Protein AF-A0A9K3P280-F1 (afdb_monomer_lite)

Foldseek 3Di:
DDDDDPPDPDQVNVCVLQVDGPVVLVVDDPVVVVVSVVSSVVD

Organism: Helianthus annuus (NCBI:txid4232)

InterPro domains:
  IPR003128 Villin headpiece [PF02209] (8-43)
  IPR003128 Villin headpiece [PS51089] (1-43)
  IPR003128 Villin headpiece [SM00153] (8-43)
  IPR036886 Villin headpiece domain superfamily [G3DSA:1.10.950.10] (5-43)
  IPR036886 Villin headpiece domain superfamily [SSF47050] (7-43)

pLDDT: mean 72.85, std 14.91, range [44.28, 92.88]

Radius of gyration: 11.26 Å; chains: 1; bounding box: 28×20×20 Å

Secondary structure (DSSP, 8-state):
--S--TT---HHHHHHHHSS-HHHHHHS-HHHHHHHHHHHHT-

Sequence (43 aa):
MSMFILAYLSVEEFESVLGMTREEFYKLPKWKQDLTKKKVDLF

Structure (mmCIF, N/CA/C/O backbone):
data_AF-A0A9K3P280-F1
#
_entry.id   AF-A0A9K3P280-F1
#
loop_
_atom_site.group_PDB
_atom_site.id
_atom_site.type_symbol
_atom_site.label_atom_id
_atom_site.label_alt_id
_atom_site.label_comp_id
_atom_site.label_asym_id
_atom_site.label_entity_id
_atom_site.label_seq_id
_atom_site.pdbx_PDB_ins_code
_atom_site.Cartn_x
_atom_site.Cartn_y
_atom_site.Cartn_z
_atom_site.occupancy
_atom_site.B_iso_or_equiv
_atom_site.auth_seq_id
_atom_site.auth_comp_id
_atom_site.auth_asym_id
_atom_site.auth_atom_id
_atom_site.pdbx_PDB_model_num
ATOM 1 N N . MET A 1 1 ? 20.723 -12.472 -10.715 1.00 45.34 1 MET A N 1
ATOM 2 C CA . MET A 1 1 ? 20.257 -11.241 -11.388 1.00 45.34 1 MET A CA 1
ATOM 3 C C . MET A 1 1 ? 18.933 -10.876 -10.728 1.00 45.34 1 MET A C 1
ATOM 5 O O . MET A 1 1 ? 18.042 -11.695 -10.798 1.00 45.34 1 MET A O 1
ATOM 9 N N . SER A 1 2 ? 18.708 -9.802 -9.988 1.00 45.38 2 SER A N 1
ATOM 10 C CA . SER A 1 2 ? 19.505 -8.650 -9.596 1.00 45.38 2 SER A CA 1
ATOM 11 C C . SER A 1 2 ? 18.840 -8.105 -8.327 1.00 45.38 2 SER A C 1
ATOM 13 O O . SER A 1 2 ? 17.624 -7.941 -8.285 1.00 45.38 2 SER A O 1
ATOM 15 N N . MET A 1 3 ? 19.623 -7.881 -7.281 1.00 50.41 3 MET A N 1
ATOM 16 C CA . MET A 1 3 ? 19.179 -7.435 -5.963 1.00 50.41 3 MET A CA 1
ATOM 17 C C . MET A 1 3 ? 19.122 -5.898 -5.921 1.00 50.41 3 MET A C 1
ATOM 19 O O . MET A 1 3 ? 19.815 -5.341 -5.099 1.00 50.41 3 MET A O 1
ATOM 23 N N . PHE A 1 4 ? 18.402 -5.183 -6.806 1.00 49.56 4 PHE A N 1
ATOM 24 C CA . PHE A 1 4 ? 18.389 -3.694 -6.789 1.00 49.56 4 PHE A CA 1
ATOM 25 C C . PHE A 1 4 ? 17.221 -3.017 -7.557 1.00 49.56 4 PHE A C 1
ATOM 27 O O . PHE A 1 4 ? 17.461 -2.157 -8.396 1.00 49.56 4 PHE A O 1
ATOM 34 N N . ILE A 1 5 ? 15.947 -3.333 -7.281 1.00 49.03 5 ILE A N 1
ATOM 35 C CA . ILE A 1 5 ? 14.817 -2.515 -7.812 1.00 49.03 5 ILE A CA 1
ATOM 36 C C . ILE A 1 5 ? 13.867 -1.930 -6.752 1.00 49.03 5 ILE A C 1
ATOM 38 O O . ILE A 1 5 ? 12.969 -1.165 -7.080 1.00 49.03 5 ILE A O 1
ATOM 42 N N . LEU A 1 6 ? 14.076 -2.191 -5.459 1.00 44.28 6 LEU A N 1
ATOM 43 C CA . LEU A 1 6 ? 13.058 -1.926 -4.425 1.00 44.28 6 LEU A CA 1
ATOM 44 C C . LEU A 1 6 ? 12.919 -0.471 -3.923 1.00 44.28 6 LEU A C 1
ATOM 46 O O . LEU A 1 6 ? 12.265 -0.256 -2.908 1.00 44.28 6 LEU A O 1
ATOM 50 N N . ALA A 1 7 ? 13.474 0.540 -4.596 1.00 54.31 7 ALA A N 1
ATOM 51 C CA . ALA A 1 7 ? 13.353 1.936 -4.140 1.00 54.31 7 ALA A CA 1
ATOM 52 C C . ALA A 1 7 ? 12.590 2.874 -5.093 1.00 54.31 7 ALA A C 1
ATOM 54 O O . ALA A 1 7 ? 12.274 3.993 -4.693 1.00 54.31 7 ALA A O 1
ATOM 55 N N . TYR A 1 8 ? 12.266 2.443 -6.317 1.00 49.81 8 TYR A 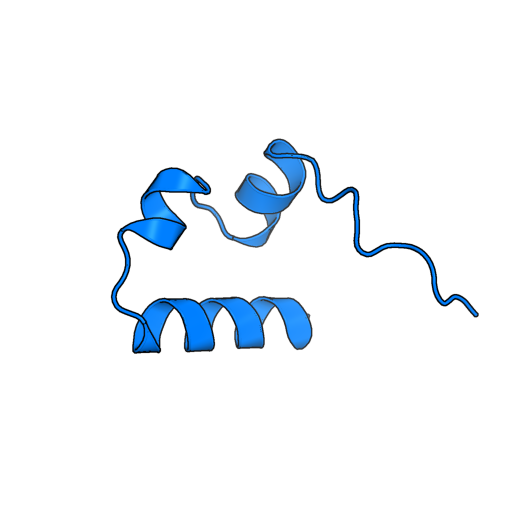N 1
ATOM 56 C CA . TYR A 1 8 ? 11.803 3.356 -7.370 1.00 49.81 8 TYR A CA 1
ATOM 57 C C . TYR A 1 8 ? 10.583 2.866 -8.157 1.00 49.81 8 TYR A C 1
ATOM 59 O O . TYR A 1 8 ? 10.503 3.148 -9.345 1.00 49.81 8 TYR A O 1
ATOM 67 N N . LEU A 1 9 ? 9.583 2.231 -7.526 1.00 56.28 9 LEU A N 1
ATOM 68 C CA . LEU A 1 9 ? 8.245 2.390 -8.110 1.00 56.28 9 LEU A CA 1
ATOM 69 C C . LEU A 1 9 ? 7.845 3.852 -7.891 1.00 56.28 9 LEU A C 1
ATOM 71 O O . LEU A 1 9 ? 7.434 4.255 -6.792 1.00 56.28 9 LEU A O 1
ATOM 75 N N . SER A 1 10 ? 8.025 4.662 -8.933 1.00 65.75 10 SER A N 1
ATOM 76 C CA . SER A 1 10 ? 7.495 6.022 -9.005 1.00 65.75 10 SER A CA 1
ATOM 77 C C . SER A 1 10 ? 6.010 6.005 -8.635 1.00 65.75 10 SER A C 1
ATOM 79 O O . SER A 1 10 ? 5.338 4.982 -8.758 1.00 65.75 10 SER A O 1
ATOM 81 N N . VAL A 1 11 ? 5.486 7.116 -8.111 1.00 64.56 11 VAL A N 1
ATOM 82 C CA . VAL A 1 11 ? 4.065 7.214 -7.709 1.00 64.56 11 VAL A CA 1
ATOM 83 C C . VAL A 1 11 ? 3.154 6.719 -8.838 1.00 64.56 11 VAL A C 1
ATOM 85 O O . VAL A 1 11 ? 2.228 5.960 -8.580 1.00 64.56 11 VAL A O 1
ATOM 88 N N . GLU A 1 12 ? 3.529 7.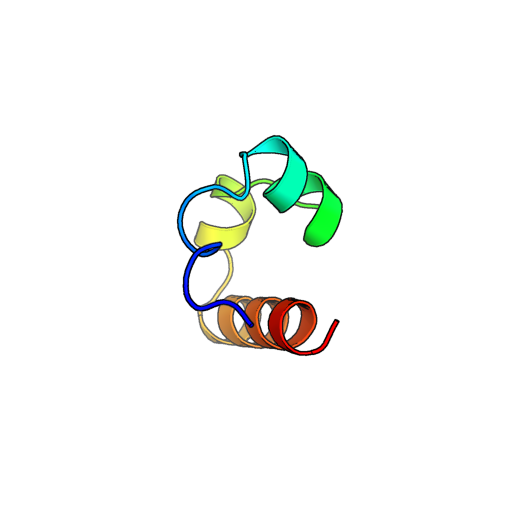032 -10.077 1.00 67.62 12 GLU A N 1
ATOM 89 C CA . GLU A 1 12 ? 2.866 6.604 -11.308 1.00 67.62 12 GLU A CA 1
ATOM 90 C C . GLU A 1 12 ? 2.879 5.084 -11.530 1.00 67.62 12 GLU A C 1
ATOM 92 O O . GLU A 1 12 ? 1.858 4.521 -11.907 1.00 67.62 12 GLU A O 1
ATOM 97 N N . GLU A 1 13 ? 3.984 4.382 -11.258 1.00 72.12 13 GLU A N 1
ATOM 98 C CA . GLU A 1 13 ? 4.008 2.916 -11.366 1.00 72.12 13 GLU A CA 1
ATOM 99 C C . GLU A 1 13 ? 3.197 2.263 -10.252 1.00 72.12 13 GLU A C 1
ATOM 101 O O . GLU A 1 13 ? 2.499 1.285 -10.495 1.00 72.12 13 GLU A O 1
ATOM 106 N N . PHE A 1 14 ? 3.233 2.81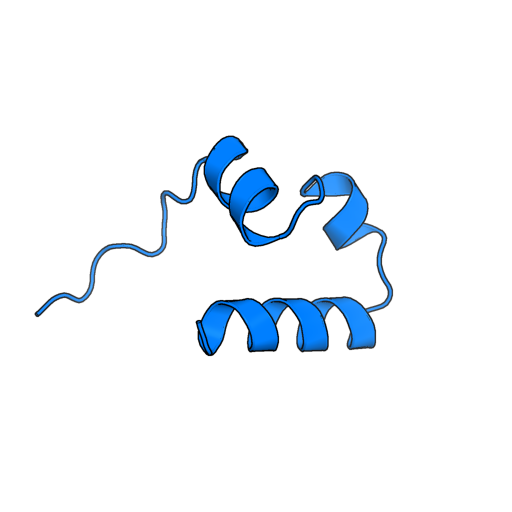6 -9.037 1.00 75.38 14 PHE A N 1
ATOM 107 C CA . PHE A 1 14 ? 2.387 2.330 -7.949 1.00 75.38 14 PHE A CA 1
ATOM 108 C C . PHE A 1 14 ? 0.906 2.467 -8.318 1.00 75.38 14 PHE A C 1
ATOM 110 O O . PHE A 1 14 ? 0.154 1.505 -8.189 1.00 75.38 14 PHE A O 1
ATOM 117 N N . GLU A 1 15 ? 0.501 3.627 -8.832 1.00 77.94 15 GLU A N 1
ATOM 118 C CA . GLU A 1 15 ? -0.866 3.882 -9.292 1.00 77.94 15 GLU A CA 1
ATOM 119 C C . GLU A 1 15 ? -1.246 3.027 -10.502 1.00 77.94 15 GLU A C 1
ATOM 121 O O . GLU A 1 15 ? -2.362 2.519 -10.551 1.00 77.94 15 GLU A O 1
ATOM 126 N N . SER A 1 16 ? -0.323 2.783 -11.432 1.00 78.12 16 SER A N 1
ATOM 127 C CA . SER A 1 16 ? -0.567 1.919 -12.590 1.00 78.12 16 SER A CA 1
ATOM 128 C C . SER A 1 16 ? -0.678 0.437 -12.212 1.00 78.12 16 SER A C 1
ATOM 130 O O . SER A 1 16 ? -1.484 -0.281 -12.800 1.00 78.12 16 SER A O 1
ATOM 132 N N . VAL A 1 17 ? 0.122 -0.039 -11.254 1.00 76.25 17 VAL A N 1
ATOM 133 C CA . VAL A 1 17 ? 0.147 -1.447 -10.816 1.00 76.25 17 VAL A CA 1
ATOM 134 C C . VAL A 1 17 ? -1.016 -1.751 -9.872 1.00 76.25 17 VAL A C 1
ATOM 136 O O . VAL A 1 17 ? -1.628 -2.819 -9.946 1.00 76.25 17 VAL A O 1
ATOM 139 N N . LEU A 1 18 ? -1.344 -0.817 -8.979 1.00 77.50 18 LEU A N 1
ATOM 140 C CA . LEU A 1 18 ? -2.384 -1.001 -7.966 1.00 77.50 18 LEU A CA 1
ATOM 141 C C . LEU A 1 18 ? -3.741 -0.425 -8.358 1.00 77.50 18 LEU A C 1
ATOM 143 O O . LEU A 1 18 ? -4.741 -0.769 -7.724 1.00 77.50 18 LEU A O 1
ATOM 147 N N . GLY A 1 19 ? -3.789 0.428 -9.381 1.00 81.69 19 GLY A N 1
ATOM 148 C CA . GLY A 1 19 ? -5.000 1.126 -9.810 1.00 81.69 19 GLY A CA 1
ATOM 149 C C . GLY A 1 19 ? -5.538 2.105 -8.766 1.00 81.69 19 GLY A C 1
ATOM 150 O O . GLY A 1 19 ? -6.718 2.442 -8.809 1.00 81.69 19 GLY A O 1
ATOM 151 N N . MET A 1 20 ? -4.720 2.496 -7.786 1.00 84.06 20 MET A N 1
ATOM 152 C CA . MET A 1 20 ? -5.104 3.400 -6.702 1.00 84.06 20 MET A CA 1
ATOM 153 C C . MET A 1 20 ? -3.905 4.198 -6.204 1.00 84.06 20 MET A C 1
ATOM 155 O O . MET A 1 20 ? -2.763 3.730 -6.250 1.00 84.06 20 MET A O 1
ATOM 159 N N . THR A 1 21 ? -4.185 5.379 -5.663 1.00 84.81 21 THR A N 1
ATOM 160 C CA . THR A 1 21 ? -3.161 6.249 -5.080 1.00 84.81 21 THR A CA 1
ATOM 161 C C . THR A 1 21 ? -2.581 5.647 -3.796 1.00 84.81 21 THR A C 1
ATOM 163 O O . THR A 1 21 ? -3.224 4.859 -3.088 1.00 84.81 21 THR A O 1
ATOM 166 N N . ARG A 1 22 ? -1.353 6.042 -3.433 1.00 81.62 22 ARG A N 1
ATOM 167 C CA . ARG A 1 22 ? -0.736 5.626 -2.156 1.00 81.62 22 ARG A CA 1
ATOM 168 C C . ARG A 1 22 ? -1.586 6.049 -0.958 1.00 81.62 22 ARG A C 1
ATOM 170 O O . ARG A 1 22 ? -1.707 5.303 0.009 1.00 81.62 22 ARG A O 1
ATOM 177 N N . GLU A 1 23 ? -2.195 7.227 -1.025 1.00 84.81 23 GLU A N 1
ATOM 178 C CA . GLU A 1 23 ? -3.054 7.750 0.038 1.00 84.81 23 GLU A CA 1
ATOM 179 C C . GLU A 1 23 ? -4.303 6.891 0.244 1.00 84.81 23 GLU A C 1
ATOM 181 O O . GLU A 1 23 ? -4.674 6.602 1.384 1.00 84.81 23 GLU A O 1
ATOM 186 N N . GLU A 1 24 ? -4.934 6.437 -0.839 1.00 84.44 24 GLU A N 1
ATOM 187 C CA . GLU A 1 24 ? -6.049 5.492 -0.763 1.00 84.44 24 GLU A CA 1
ATOM 188 C C . GLU A 1 24 ? -5.605 4.143 -0.210 1.00 84.44 24 GLU A C 1
ATOM 190 O O . GLU A 1 24 ? -6.282 3.593 0.659 1.00 84.44 24 GLU A O 1
ATOM 195 N N . PHE A 1 25 ? -4.438 3.650 -0.630 1.00 86.06 25 PHE A N 1
ATOM 196 C CA . PHE A 1 25 ? -3.868 2.408 -0.118 1.00 86.06 25 PHE A CA 1
ATOM 197 C C . PHE A 1 25 ? -3.646 2.454 1.404 1.00 86.06 25 PHE A C 1
ATOM 199 O O . PHE A 1 25 ? -4.054 1.531 2.113 1.00 86.06 25 PHE A O 1
ATOM 206 N N . TYR A 1 26 ? -3.059 3.534 1.932 1.00 83.19 26 TYR A N 1
ATOM 207 C CA . TYR A 1 26 ? -2.815 3.680 3.374 1.00 83.19 26 TYR A CA 1
ATOM 208 C C . TYR A 1 26 ? -4.094 3.895 4.197 1.00 83.19 26 TYR A C 1
ATOM 210 O O . TYR A 1 26 ? -4.090 3.611 5.396 1.00 83.19 26 TYR A O 1
ATOM 218 N N . LYS A 1 27 ? -5.197 4.330 3.571 1.00 90.62 27 LYS 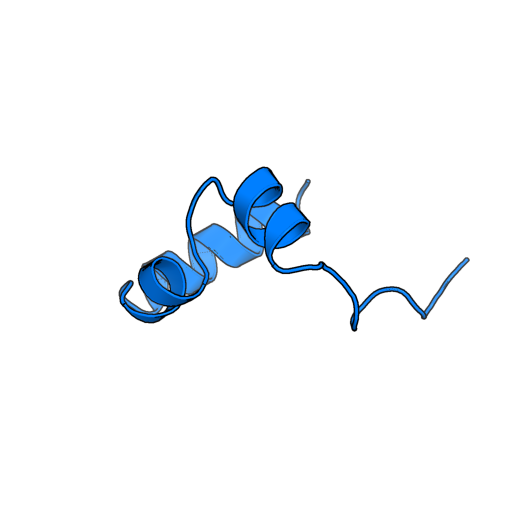A N 1
ATOM 219 C CA . LYS A 1 27 ? -6.529 4.401 4.200 1.00 90.62 27 LYS A CA 1
ATOM 220 C C . LYS A 1 27 ? -7.226 3.040 4.284 1.00 90.62 27 LYS A C 1
ATOM 222 O O . LYS A 1 27 ? -8.192 2.901 5.035 1.00 90.62 27 LYS A O 1
ATOM 227 N N . LEU A 1 28 ? -6.772 2.032 3.536 1.00 85.75 28 LEU A N 1
ATOM 228 C CA . LEU A 1 28 ? -7.375 0.704 3.588 1.00 85.75 28 LEU A CA 1
ATOM 229 C C . LEU A 1 28 ? -7.074 0.004 4.924 1.00 85.75 28 LEU A C 1
ATOM 231 O O . LEU A 1 28 ? -5.979 0.151 5.471 1.00 85.75 28 LEU A O 1
ATOM 235 N N . PRO A 1 29 ? -7.994 -0.843 5.419 1.00 92.88 29 PRO A N 1
ATOM 236 C CA . PRO A 1 29 ? -7.713 -1.737 6.535 1.00 92.88 29 PRO A CA 1
ATOM 237 C C . PRO A 1 29 ? -6.491 -2.622 6.262 1.00 92.88 29 PRO A C 1
ATOM 239 O O . PRO A 1 29 ? -6.268 -3.050 5.128 1.00 92.88 29 PRO A O 1
ATOM 242 N N . LYS A 1 30 ? -5.742 -2.972 7.315 1.00 87.69 30 LYS A N 1
ATOM 243 C CA . LYS A 1 30 ? -4.480 -3.727 7.209 1.00 87.69 30 LYS A CA 1
ATOM 244 C C . LYS A 1 30 ? -4.608 -5.035 6.414 1.00 87.69 30 LYS A C 1
ATOM 246 O O . LYS A 1 30 ? 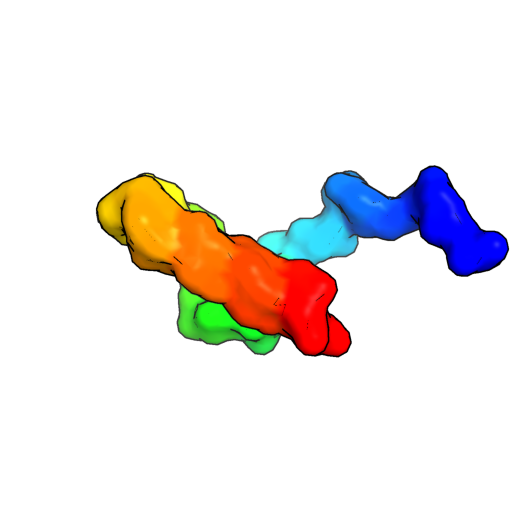-3.805 -5.283 5.526 1.00 87.69 30 LYS A O 1
ATOM 251 N N . TRP A 1 31 ? -5.688 -5.793 6.629 1.00 90.75 31 TRP A N 1
ATOM 252 C CA . TRP A 1 31 ? -5.967 -7.031 5.886 1.00 90.75 31 TRP A CA 1
ATOM 253 C C . TRP A 1 31 ? -6.087 -6.812 4.370 1.00 90.75 31 TRP A C 1
ATOM 255 O O . TRP A 1 31 ? -5.702 -7.669 3.579 1.00 90.75 31 TRP A O 1
ATOM 265 N N . LYS A 1 32 ? -6.599 -5.651 3.953 1.00 87.38 32 LYS A N 1
ATOM 266 C CA . LYS A 1 32 ? -6.780 -5.302 2.545 1.00 87.38 32 LYS A CA 1
ATOM 267 C C . LYS A 1 32 ? -5.474 -4.794 1.934 1.00 87.38 32 LYS A C 1
ATOM 269 O O . LYS A 1 32 ? -5.181 -5.138 0.798 1.00 87.38 32 LYS A O 1
ATOM 274 N N . GLN A 1 33 ? -4.650 -4.074 2.702 1.00 87.75 33 GLN A N 1
ATOM 275 C CA . GLN A 1 33 ? -3.279 -3.733 2.300 1.00 87.75 33 GLN A CA 1
ATOM 276 C C . GLN A 1 33 ? -2.433 -4.989 2.058 1.00 87.75 33 GLN A C 1
ATOM 278 O O . GLN A 1 33 ? -1.710 -5.057 1.066 1.00 87.75 33 GLN A O 1
ATOM 283 N N . ASP A 1 34 ? -2.550 -5.994 2.929 1.00 87.00 34 ASP A N 1
ATOM 284 C CA . ASP A 1 34 ? -1.794 -7.245 2.816 1.00 87.00 34 ASP A CA 1
ATOM 285 C C . ASP A 1 34 ? -2.222 -8.073 1.594 1.00 87.00 34 ASP A C 1
ATOM 287 O O . ASP A 1 34 ? -1.368 -8.600 0.881 1.00 87.00 34 ASP A O 1
ATOM 291 N N . LEU A 1 35 ? -3.526 -8.145 1.294 1.00 86.56 35 LEU A N 1
ATOM 292 C CA . LEU A 1 35 ? -4.024 -8.771 0.060 1.00 86.56 35 LEU A CA 1
ATOM 293 C C . LEU A 1 35 ? -3.502 -8.061 -1.191 1.00 86.56 35 LEU A C 1
ATOM 295 O O . LEU A 1 35 ? -3.061 -8.707 -2.140 1.00 86.56 35 LEU A O 1
ATOM 299 N N . THR A 1 36 ? -3.537 -6.733 -1.179 1.00 81.81 36 THR A N 1
ATOM 300 C CA . THR A 1 36 ? -3.095 -5.908 -2.299 1.00 81.81 36 THR A CA 1
ATOM 301 C C . THR A 1 36 ? -1.584 -6.029 -2.528 1.00 81.81 36 THR A C 1
ATOM 303 O O . THR A 1 36 ? -1.159 -6.202 -3.666 1.00 81.81 36 THR A O 1
ATOM 306 N N . L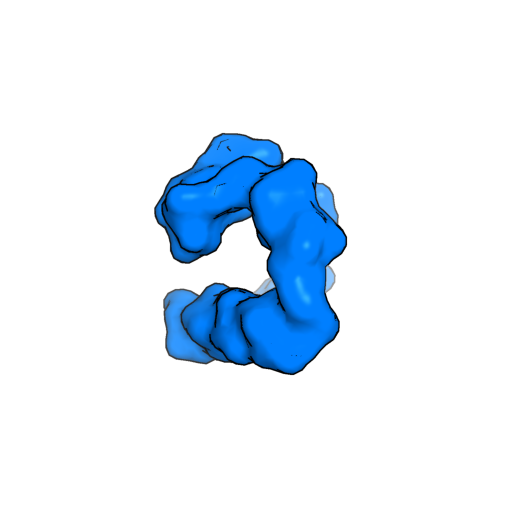YS A 1 37 ? -0.772 -6.059 -1.462 1.00 80.75 37 LYS A N 1
ATOM 307 C CA . LYS A 1 37 ? 0.675 -6.331 -1.550 1.00 80.75 37 LYS A CA 1
ATOM 308 C C . LYS A 1 37 ? 0.969 -7.715 -2.116 1.00 80.75 37 LYS A C 1
ATOM 310 O O . LYS A 1 37 ? 1.787 -7.825 -3.016 1.00 80.75 37 LYS A O 1
ATOM 315 N N . LYS A 1 38 ? 0.268 -8.753 -1.644 1.00 80.88 38 LYS A N 1
ATOM 316 C CA . LYS A 1 38 ? 0.416 -10.115 -2.186 1.00 80.88 38 LYS A CA 1
ATOM 317 C C . LYS A 1 38 ? 0.071 -10.189 -3.668 1.00 80.88 38 LYS A C 1
ATOM 319 O O . LYS A 1 38 ? 0.702 -10.940 -4.394 1.00 80.88 38 LYS A O 1
ATOM 324 N N . LYS A 1 39 ? -0.927 -9.429 -4.119 1.00 75.75 39 LYS A N 1
ATOM 325 C CA . LYS A 1 39 ? -1.309 -9.394 -5.532 1.00 75.75 39 LYS A CA 1
ATOM 326 C C . LYS A 1 39 ? -0.198 -8.813 -6.410 1.00 75.75 39 LYS A C 1
ATOM 328 O O . LYS A 1 39 ? -0.009 -9.317 -7.503 1.00 75.75 39 LYS A O 1
ATOM 333 N N . VAL A 1 40 ? 0.524 -7.801 -5.929 1.00 71.50 40 VAL A N 1
ATOM 334 C CA . VAL A 1 40 ? 1.671 -7.212 -6.643 1.00 71.50 40 VAL A CA 1
ATOM 335 C C . VAL A 1 40 ? 2.924 -8.075 -6.544 1.00 71.50 40 VAL A C 1
ATOM 337 O O . VAL A 1 40 ? 3.680 -8.134 -7.491 1.00 71.50 40 VAL A O 1
ATOM 340 N N . ASP A 1 41 ? 3.144 -8.765 -5.426 1.00 67.69 41 ASP A N 1
ATOM 341 C CA . ASP A 1 41 ? 4.307 -9.653 -5.241 1.00 67.69 41 ASP A CA 1
ATOM 342 C C . ASP A 1 41 ? 4.218 -10.944 -6.085 1.00 67.69 41 ASP A C 1
ATOM 344 O O . ASP A 1 41 ? 5.217 -11.616 -6.323 1.00 67.69 41 ASP A O 1
ATOM 348 N N . LEU A 1 42 ? 3.006 -11.303 -6.528 1.00 56.78 42 LEU A N 1
ATOM 349 C CA . LEU A 1 42 ? 2.709 -12.498 -7.330 1.00 56.78 42 LEU A CA 1
ATOM 350 C C . LEU A 1 42 ? 2.539 -12.219 -8.835 1.00 56.78 42 LEU A C 1
ATOM 352 O O . LEU A 1 42 ? 2.256 -13.160 -9.580 1.00 56.78 42 LEU A O 1
ATOM 356 N N . PHE A 1 43 ? 2.666 -10.964 -9.269 1.00 50.59 43 PHE A N 1
ATOM 357 C CA . PHE A 1 43 ? 2.557 -10.525 -10.664 1.00 50.59 43 PHE A CA 1
ATOM 358 C C . PHE A 1 43 ? 3.845 -9.829 -11.100 1.00 50.59 43 PHE A C 1
ATOM 360 O O . PHE A 1 43 ? 4.240 -10.046 -12.266 1.00 50.59 43 PHE A O 1
#